Protein AF-A0A2V8J848-F1 (afdb_monomer_lite)

Secondary structure (DSSP, 8-state):
-BEEEEEEEE-TTS-BPPPEEEEEES-SS-----SPPTT-EEEE----EETTTEEPPPPPPEEEE--

Sequence (67 aa):
MCVPVPERTLGAGGTPSPWQNAGLFTNSRSMTINDLTPGTTYAFQVRAVGGSTGYTDWSNPVAHMCP

Structure (mmCIF, N/CA/C/O backbone):
data_AF-A0A2V8J848-F1
#
_entry.id   AF-A0A2V8J848-F1
#
loop_
_atom_site.group_PDB
_atom_site.id
_atom_site.type_symbol
_atom_site.label_atom_id
_atom_site.label_alt_id
_atom_site.label_comp_id
_atom_site.label_asym_id
_atom_site.label_entity_id
_atom_site.label_seq_id
_atom_site.pdbx_PDB_ins_code
_atom_site.Cartn_x
_atom_site.Cartn_y
_atom_site.Cartn_z
_atom_site.occupancy
_atom_site.B_iso_or_equiv
_atom_site.auth_seq_id
_atom_site.auth_comp_id
_atom_site.auth_asym_id
_atom_site.auth_atom_id
_atom_site.pdbx_PDB_model_num
ATOM 1 N N . MET A 1 1 ? 14.700 -3.358 -10.884 1.00 55.88 1 MET A N 1
ATOM 2 C CA . MET A 1 1 ? 13.230 -3.234 -10.989 1.00 55.88 1 MET A CA 1
ATOM 3 C C . MET A 1 1 ? 12.722 -2.811 -9.633 1.00 55.88 1 MET A C 1
ATOM 5 O O . MET A 1 1 ? 13.149 -3.402 -8.651 1.00 55.88 1 MET A O 1
ATOM 9 N N . CYS A 1 2 ? 11.878 -1.789 -9.577 1.00 59.16 2 CYS A N 1
ATOM 10 C CA . CYS A 1 2 ? 11.189 -1.405 -8.346 1.00 59.16 2 CYS A CA 1
ATOM 11 C C . CYS A 1 2 ? 9.739 -1.881 -8.446 1.00 59.16 2 CYS A C 1
ATOM 13 O O . CYS A 1 2 ? 9.185 -1.935 -9.537 1.00 59.16 2 CYS A O 1
ATOM 15 N N . VAL A 1 3 ? 9.124 -2.242 -7.334 1.00 63.03 3 VAL A N 1
ATOM 16 C CA . VAL A 1 3 ? 7.755 -2.746 -7.264 1.00 63.03 3 VAL A CA 1
ATOM 17 C C . VAL A 1 3 ? 7.025 -1.881 -6.237 1.00 63.03 3 VAL A C 1
ATOM 19 O O . VAL A 1 3 ? 7.301 -2.009 -5.043 1.00 63.03 3 VAL A O 1
ATOM 22 N N . PRO A 1 4 ? 6.171 -0.929 -6.654 1.00 64.81 4 PRO A N 1
AT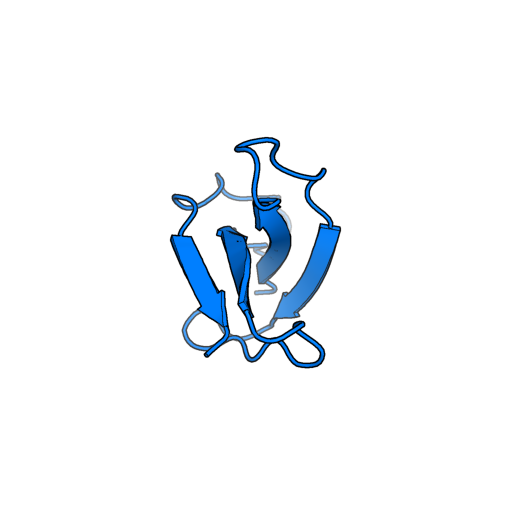OM 23 C CA . PRO A 1 4 ? 5.292 -0.226 -5.739 1.00 64.81 4 PRO A CA 1
ATOM 24 C C . PRO A 1 4 ? 4.252 -1.194 -5.203 1.00 64.81 4 PRO A C 1
ATOM 26 O O . PRO A 1 4 ? 3.596 -1.911 -5.965 1.00 64.81 4 PRO A O 1
ATOM 29 N N . VAL A 1 5 ? 4.107 -1.163 -3.888 1.00 68.38 5 VAL A N 1
ATOM 30 C CA . VAL A 1 5 ? 3.125 -1.951 -3.159 1.00 68.38 5 VAL A CA 1
ATOM 31 C C . VAL A 1 5 ? 2.193 -0.962 -2.494 1.00 68.38 5 VAL A C 1
ATOM 33 O O . VAL A 1 5 ? 2.583 -0.341 -1.508 1.00 68.38 5 VAL A O 1
ATOM 36 N N . PRO A 1 6 ? 1.007 -0.699 -3.051 1.00 72.75 6 PRO A N 1
ATOM 37 C CA . PRO A 1 6 ? -0.007 -0.007 -2.305 1.00 72.75 6 PRO A CA 1
ATOM 38 C C . PRO A 1 6 ? -0.680 -0.963 -1.315 1.00 72.75 6 PRO A C 1
ATOM 40 O O . PRO A 1 6 ? -0.993 -2.112 -1.641 1.00 72.75 6 PRO A O 1
ATOM 43 N N . GLU A 1 7 ? -0.931 -0.458 -0.118 1.00 69.31 7 GLU A N 1
ATOM 44 C CA . GLU A 1 7 ? -1.738 -1.086 0.914 1.00 69.31 7 GLU A CA 1
ATOM 45 C C . GLU A 1 7 ? -3.038 -0.312 1.106 1.00 69.31 7 GLU A C 1
ATOM 47 O O . GLU A 1 7 ? -3.096 0.905 0.945 1.00 69.31 7 GLU A O 1
ATOM 52 N N . ARG A 1 8 ? -4.112 -1.008 1.455 1.00 70.81 8 ARG A N 1
ATOM 53 C CA . ARG A 1 8 ? -5.325 -0.367 1.960 1.00 70.81 8 ARG A CA 1
ATOM 54 C C . ARG A 1 8 ? -5.874 -1.158 3.125 1.00 70.81 8 ARG A C 1
ATOM 56 O O . ARG A 1 8 ? -5.883 -2.389 3.091 1.00 70.81 8 ARG A O 1
ATOM 63 N N . THR A 1 9 ? -6.413 -0.461 4.113 1.00 67.88 9 THR A N 1
ATOM 64 C CA . THR A 1 9 ? -7.260 -1.095 5.116 1.00 67.88 9 THR A CA 1
ATOM 65 C C . THR A 1 9 ? -8.594 -1.467 4.475 1.00 67.88 9 THR A C 1
ATOM 67 O O . THR A 1 9 ? -9.277 -0.646 3.858 1.00 67.88 9 THR A O 1
ATOM 70 N N . LEU A 1 10 ? -8.974 -2.731 4.605 1.00 64.62 10 LEU A N 1
ATOM 71 C CA . LEU A 1 10 ? -10.357 -3.149 4.462 1.00 64.62 10 LEU A CA 1
ATOM 72 C C . LEU A 1 10 ? -10.978 -2.924 5.841 1.00 64.62 10 LEU A C 1
ATOM 74 O O . LEU A 1 10 ? -10.824 -3.748 6.740 1.00 64.62 10 LEU A O 1
ATOM 78 N N . GLY A 1 11 ? -11.575 -1.747 6.050 1.00 50.50 11 GLY A N 1
ATOM 79 C CA . GLY A 1 11 ? -12.194 -1.415 7.331 1.00 50.50 11 GLY A CA 1
ATOM 80 C C . GLY A 1 11 ? -13.252 -2.455 7.713 1.00 50.50 11 GLY A C 1
ATOM 81 O O . GLY A 1 11 ? -13.884 -3.047 6.835 1.00 50.50 11 GLY A O 1
ATOM 82 N N . ALA A 1 12 ? -13.477 -2.641 9.018 1.00 46.91 12 ALA A N 1
ATOM 83 C CA . ALA A 1 12 ? -14.374 -3.639 9.624 1.00 46.91 12 ALA A CA 1
ATOM 84 C C . ALA A 1 12 ? -15.880 -3.526 9.253 1.00 46.91 12 ALA A C 1
ATOM 86 O O . ALA A 1 12 ? -16.732 -4.086 9.931 1.00 46.91 12 ALA A O 1
ATOM 87 N N . GLY A 1 13 ? -16.224 -2.826 8.171 1.00 54.03 13 GLY A N 1
ATOM 88 C CA . GLY A 1 13 ? -17.575 -2.692 7.618 1.00 54.03 13 GLY A CA 1
ATOM 89 C C . GLY A 1 13 ? -17.645 -2.853 6.095 1.00 54.03 13 GLY A C 1
ATOM 90 O O . GLY A 1 13 ? -18.639 -2.464 5.496 1.00 54.03 13 GLY A O 1
ATOM 91 N N . GLY A 1 14 ? -16.597 -3.382 5.451 1.00 57.25 14 GLY A N 1
ATOM 92 C CA . GLY A 1 14 ? -16.588 -3.628 4.003 1.00 57.25 14 GLY A CA 1
ATOM 93 C C . GLY A 1 14 ? -16.250 -2.410 3.138 1.00 57.25 14 GLY A C 1
ATOM 94 O O . GLY A 1 14 ? -16.254 -2.527 1.915 1.00 57.25 14 GLY A O 1
ATOM 95 N N . THR A 1 15 ? -15.910 -1.265 3.739 1.00 60.41 15 THR A N 1
ATOM 96 C CA . THR A 1 15 ? -15.448 -0.080 3.003 1.00 60.41 15 THR A CA 1
ATOM 97 C C . THR A 1 15 ? -13.928 -0.143 2.814 1.00 60.41 15 THR A C 1
ATOM 99 O O . THR A 1 15 ? -13.189 0.016 3.792 1.00 60.41 15 THR A O 1
ATOM 102 N N . PRO A 1 16 ? -13.424 -0.383 1.589 1.00 66.94 16 PRO A N 1
ATOM 103 C CA . PRO A 1 16 ? -12.000 -0.278 1.310 1.00 66.94 16 PRO A CA 1
ATOM 104 C C . PRO A 1 16 ? -11.557 1.184 1.424 1.00 66.94 16 PRO A C 1
ATOM 106 O O . PRO A 1 16 ? -12.103 2.061 0.755 1.00 66.94 16 PRO A O 1
ATOM 109 N N . SER A 1 17 ? -10.549 1.437 2.256 1.00 71.31 17 SER A N 1
ATOM 110 C CA . SER A 1 17 ? -9.827 2.711 2.275 1.00 71.31 17 SER A CA 1
ATOM 111 C C . SER A 1 17 ? -9.147 2.950 0.913 1.00 71.31 17 SER A C 1
ATOM 113 O O . SER A 1 17 ? -8.866 1.976 0.196 1.00 71.31 17 SER A O 1
ATOM 115 N N . PRO A 1 18 ? -8.885 4.208 0.503 1.00 77.25 18 PRO A N 1
ATOM 116 C CA . PRO A 1 18 ? -8.039 4.474 -0.654 1.00 77.25 18 PRO A CA 1
ATOM 117 C C . PRO A 1 18 ? -6.699 3.736 -0.546 1.00 77.25 18 PRO A C 1
ATOM 119 O O . PRO A 1 18 ? -6.149 3.567 0.540 1.00 77.25 18 PRO A O 1
ATOM 122 N N . TRP A 1 19 ? -6.176 3.308 -1.695 1.00 77.62 19 TRP A N 1
ATOM 123 C CA . TRP A 1 19 ? -4.839 2.734 -1.797 1.00 77.62 19 TRP A CA 1
ATOM 124 C C . TRP A 1 19 ? -3.799 3.747 -1.318 1.00 77.62 19 TRP A C 1
ATOM 126 O O . TRP A 1 19 ? -3.681 4.836 -1.878 1.00 77.62 19 TRP A O 1
ATOM 136 N N . GLN A 1 20 ? -3.054 3.375 -0.288 1.00 75.94 20 GLN A N 1
ATOM 137 C CA . GLN A 1 20 ? -1.923 4.114 0.250 1.00 75.94 20 GLN A CA 1
ATOM 138 C C . GLN A 1 20 ? -0.632 3.455 -0.215 1.00 75.94 20 GLN A C 1
ATOM 140 O O . GLN A 1 20 ? -0.593 2.253 -0.432 1.00 75.94 20 GLN A O 1
ATOM 145 N N . ASN A 1 21 ? 0.436 4.220 -0.405 1.00 73.75 21 ASN A N 1
ATOM 146 C CA . ASN A 1 21 ? 1.719 3.659 -0.815 1.00 73.75 21 ASN A CA 1
ATOM 147 C C . ASN A 1 21 ? 2.430 3.040 0.399 1.00 73.75 21 ASN A C 1
ATOM 149 O O . ASN A 1 21 ? 2.966 3.786 1.211 1.00 73.75 21 ASN A O 1
ATOM 153 N N . ALA A 1 22 ? 2.514 1.707 0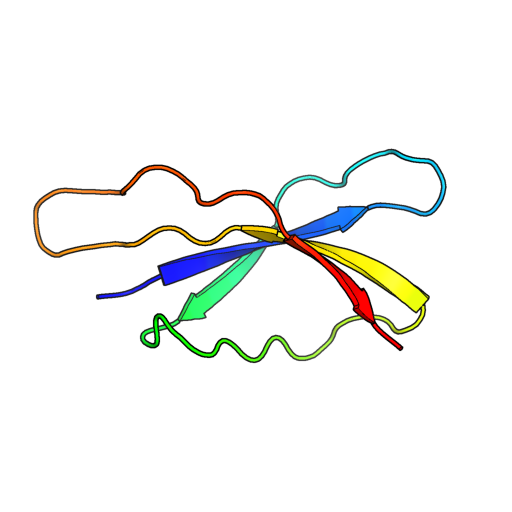.465 1.00 70.75 22 ALA A N 1
ATOM 154 C CA . ALA A 1 22 ? 3.272 0.989 1.501 1.00 70.75 22 ALA A CA 1
ATOM 155 C C . ALA A 1 22 ? 4.792 1.043 1.269 1.00 70.75 22 ALA A C 1
ATOM 157 O O . ALA A 1 22 ? 5.593 0.733 2.146 1.00 70.75 22 ALA A O 1
ATOM 158 N N . GLY A 1 23 ? 5.211 1.415 0.055 1.00 72.31 23 GLY A N 1
ATOM 159 C CA . GLY A 1 23 ? 6.613 1.613 -0.296 1.00 72.31 23 GLY A CA 1
ATOM 160 C C . GLY A 1 23 ? 6.968 1.126 -1.696 1.00 72.31 23 GLY A C 1
ATOM 161 O O . GLY A 1 23 ? 6.141 0.590 -2.440 1.00 72.31 23 GLY A O 1
ATOM 162 N N . LEU A 1 24 ? 8.232 1.341 -2.060 1.00 72.06 24 LEU A N 1
ATOM 163 C CA . LEU A 1 24 ? 8.857 0.785 -3.256 1.00 72.06 24 LEU A CA 1
ATOM 164 C C . LEU A 1 24 ? 9.827 -0.306 -2.825 1.00 72.06 24 LEU A C 1
ATOM 166 O O . LEU A 1 24 ? 10.820 -0.032 -2.156 1.00 72.06 24 LEU A O 1
ATOM 170 N N . PHE A 1 25 ? 9.567 -1.532 -3.255 1.00 75.12 25 PHE A N 1
ATOM 171 C CA . PHE A 1 25 ? 10.434 -2.662 -2.962 1.00 75.12 25 PHE A CA 1
ATOM 172 C C . PHE A 1 25 ? 11.257 -3.012 -4.196 1.00 75.12 25 PHE A C 1
ATOM 174 O O . PHE A 1 25 ? 10.749 -3.049 -5.312 1.00 75.12 25 PHE A O 1
ATOM 181 N N . THR A 1 26 ? 12.547 -3.277 -4.026 1.00 70.06 26 THR A N 1
ATOM 182 C CA . THR A 1 26 ? 13.412 -3.780 -5.109 1.00 70.06 26 THR A CA 1
ATOM 183 C C . THR A 1 26 ? 13.347 -5.302 -5.249 1.00 70.06 26 THR A C 1
ATOM 185 O O . THR A 1 26 ? 13.816 -5.851 -6.245 1.00 70.06 26 THR A O 1
ATOM 188 N N . ASN A 1 27 ? 12.733 -5.982 -4.275 1.00 69.81 27 ASN A N 1
ATOM 189 C CA . ASN A 1 27 ? 12.471 -7.415 -4.287 1.00 69.81 27 ASN A CA 1
ATOM 190 C C . ASN A 1 27 ? 11.064 -7.713 -4.806 1.00 69.81 27 ASN A C 1
ATOM 192 O O . ASN A 1 27 ? 10.087 -7.165 -4.310 1.00 69.81 27 ASN A O 1
ATOM 196 N N . SER A 1 28 ? 10.958 -8.652 -5.746 1.00 68.12 28 SER A N 1
ATOM 197 C CA . SER A 1 28 ? 9.669 -9.094 -6.301 1.00 68.12 28 SER A CA 1
ATOM 198 C C . SER A 1 28 ? 9.013 -10.227 -5.506 1.00 68.12 28 SER A C 1
ATOM 200 O O . SER A 1 28 ? 7.863 -10.558 -5.765 1.00 68.12 28 SER A O 1
ATOM 202 N N . ARG A 1 29 ? 9.756 -10.872 -4.594 1.00 70.69 29 ARG A N 1
ATOM 203 C CA . ARG A 1 29 ? 9.350 -12.128 -3.931 1.00 70.69 29 ARG A CA 1
ATOM 204 C C . ARG A 1 29 ? 9.020 -11.974 -2.447 1.00 70.69 29 ARG A C 1
ATOM 206 O O . ARG A 1 29 ? 8.305 -12.804 -1.903 1.00 70.69 29 ARG A O 1
ATOM 213 N N . SER A 1 30 ? 9.562 -10.949 -1.797 1.00 72.62 30 SER A N 1
ATOM 214 C CA . SER A 1 30 ? 9.397 -10.711 -0.362 1.00 72.62 30 SER A CA 1
ATOM 215 C C . SER A 1 30 ? 9.390 -9.214 -0.089 1.00 72.62 30 SER A C 1
ATOM 217 O O . SER A 1 30 ? 10.347 -8.515 -0.434 1.00 72.62 30 SER A O 1
ATOM 219 N N . MET A 1 31 ? 8.314 -8.735 0.522 1.00 76.81 31 MET A N 1
ATOM 220 C CA . MET A 1 31 ? 8.097 -7.329 0.848 1.00 76.81 31 MET A CA 1
ATOM 221 C C . MET A 1 31 ? 7.613 -7.28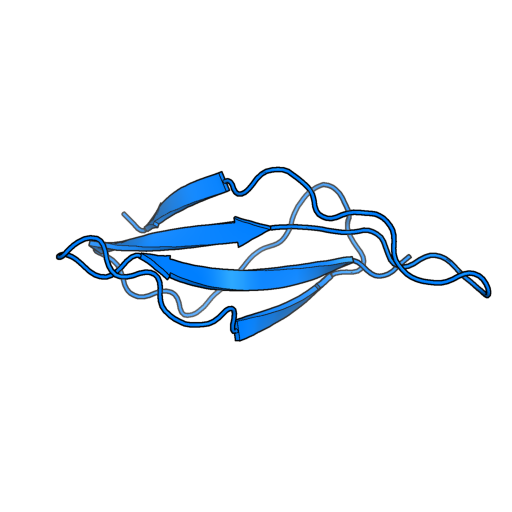9 2.289 1.00 76.81 31 MET A C 1
ATOM 223 O O . MET A 1 31 ? 6.526 -7.776 2.590 1.00 76.81 31 MET A O 1
ATOM 227 N N . THR A 1 32 ? 8.453 -6.784 3.185 1.00 76.31 32 THR A N 1
ATOM 228 C CA . THR A 1 32 ? 8.104 -6.665 4.600 1.00 76.31 32 THR A CA 1
ATOM 229 C C . THR A 1 32 ? 7.493 -5.293 4.819 1.00 76.31 32 THR A C 1
ATOM 231 O O . THR A 1 32 ? 8.181 -4.285 4.662 1.00 76.31 32 THR A O 1
ATOM 234 N N . ILE A 1 33 ? 6.208 -5.267 5.156 1.00 74.75 33 ILE A N 1
ATOM 235 C CA . ILE A 1 33 ? 5.497 -4.052 5.549 1.00 74.75 33 ILE A CA 1
ATOM 236 C C . ILE A 1 33 ? 5.445 -4.059 7.072 1.00 74.75 33 ILE A C 1
ATOM 238 O O . ILE A 1 33 ? 4.905 -4.986 7.675 1.00 74.75 33 ILE A O 1
ATOM 242 N N . ASN A 1 34 ? 6.086 -3.064 7.674 1.00 72.12 34 ASN A N 1
ATOM 243 C CA . ASN A 1 34 ? 6.091 -2.850 9.117 1.00 72.12 34 ASN A CA 1
ATOM 244 C C . ASN A 1 34 ? 5.054 -1.765 9.455 1.00 72.12 34 ASN A C 1
ATOM 246 O O . ASN A 1 34 ? 4.572 -1.088 8.552 1.00 72.12 34 ASN A O 1
ATOM 250 N N . ASP A 1 35 ? 4.699 -1.623 10.734 1.00 72.25 35 ASP A N 1
ATOM 251 C CA . ASP A 1 35 ? 3.742 -0.611 11.226 1.00 72.25 35 ASP A CA 1
ATOM 252 C C . ASP A 1 35 ? 2.255 -0.856 10.879 1.00 72.25 35 ASP A C 1
ATOM 254 O O . ASP A 1 35 ? 1.424 0.052 10.933 1.00 72.25 35 ASP A O 1
ATOM 258 N N . LEU A 1 36 ? 1.879 -2.107 10.591 1.00 74.50 36 LEU A N 1
ATOM 259 C CA . LEU A 1 36 ? 0.475 -2.505 10.442 1.00 74.50 36 LEU A CA 1
ATOM 260 C C . LEU A 1 36 ? -0.213 -2.648 11.802 1.00 74.50 36 LEU A C 1
ATOM 262 O O . LEU A 1 36 ? 0.361 -3.180 12.751 1.00 74.50 36 LEU A O 1
ATOM 266 N N . THR A 1 37 ? -1.472 -2.213 11.892 1.00 77.50 37 THR A N 1
ATOM 267 C CA . THR A 1 37 ? -2.262 -2.366 13.121 1.00 77.50 37 THR A CA 1
ATOM 268 C C . THR A 1 37 ? -2.795 -3.803 13.230 1.00 77.50 37 THR A C 1
ATOM 270 O O . THR A 1 37 ? -3.550 -4.229 12.344 1.00 77.50 37 THR A O 1
ATOM 273 N N . PRO A 1 38 ? -2.463 -4.546 14.305 1.00 74.19 38 PRO A N 1
ATOM 274 C CA . PRO A 1 38 ? -2.992 -5.888 14.545 1.00 74.19 38 PRO A CA 1
ATOM 275 C C . PRO A 1 38 ? -4.520 -5.886 14.587 1.00 74.19 38 PRO A C 1
ATOM 277 O O . PRO A 1 38 ? -5.140 -4.941 15.081 1.00 74.19 38 PRO A O 1
ATOM 280 N N . GLY A 1 39 ? -5.149 -6.927 14.047 1.00 76.19 39 GLY A N 1
ATOM 281 C CA . GLY A 1 39 ? -6.609 -7.038 13.995 1.00 76.19 39 GLY A CA 1
ATOM 282 C C . GLY A 1 39 ? -7.277 -6.283 12.839 1.00 76.19 39 GLY A C 1
ATOM 283 O O . GLY A 1 39 ? -8.497 -6.353 12.691 1.00 76.19 39 GLY A O 1
ATOM 284 N N . THR A 1 40 ? -6.506 -5.603 11.986 1.00 74.88 40 THR A N 1
ATOM 285 C CA . THR A 1 40 ? -7.023 -4.983 10.759 1.00 74.88 40 THR A CA 1
ATOM 286 C C . THR A 1 40 ? -6.717 -5.858 9.544 1.00 74.88 40 THR A C 1
ATOM 288 O O . THR A 1 40 ? -5.628 -6.420 9.406 1.00 74.88 40 THR A O 1
ATOM 291 N N . THR A 1 41 ? -7.697 -5.990 8.647 1.00 79.06 41 THR A N 1
ATOM 292 C CA . THR A 1 41 ? -7.491 -6.657 7.357 1.00 79.06 41 THR A CA 1
ATOM 293 C C . THR A 1 41 ? -6.891 -5.661 6.378 1.00 79.06 41 THR A C 1
ATOM 295 O O . THR A 1 41 ? -7.502 -4.633 6.082 1.00 79.06 41 THR A O 1
ATOM 298 N N . TYR A 1 42 ? -5.717 -5.975 5.845 1.00 78.06 42 TYR A N 1
ATOM 299 C CA . TYR A 1 42 ? -5.060 -5.165 4.829 1.00 78.06 42 TYR A CA 1
ATOM 300 C C . TYR A 1 42 ? -5.110 -5.876 3.486 1.00 78.06 42 TYR A C 1
ATOM 302 O O . TYR A 1 42 ? -4.899 -7.084 3.403 1.00 78.06 42 TYR A O 1
ATOM 310 N N . ALA A 1 43 ? -5.404 -5.124 2.429 1.00 80.94 43 ALA A N 1
ATOM 311 C CA . ALA A 1 43 ? -5.257 -5.590 1.062 1.00 80.94 43 ALA A CA 1
ATOM 312 C C . ALA A 1 43 ? -4.003 -4.981 0.443 1.00 80.94 43 ALA A C 1
ATOM 314 O O . ALA A 1 43 ? -3.794 -3.771 0.529 1.00 80.94 43 ALA A O 1
ATOM 315 N N . PHE A 1 44 ? -3.218 -5.822 -0.220 1.00 79.81 44 PHE A N 1
ATOM 316 C CA . PHE A 1 44 ? -1.977 -5.468 -0.892 1.00 79.81 44 PHE A CA 1
ATOM 317 C C . PHE A 1 44 ? -2.081 -5.807 -2.373 1.00 79.81 44 PHE A C 1
ATOM 319 O O . PHE A 1 44 ? -2.609 -6.856 -2.747 1.00 79.81 44 PHE A O 1
ATOM 326 N N . GLN A 1 45 ? -1.559 -4.929 -3.221 1.00 81.00 45 GLN A N 1
ATOM 327 C CA . GLN A 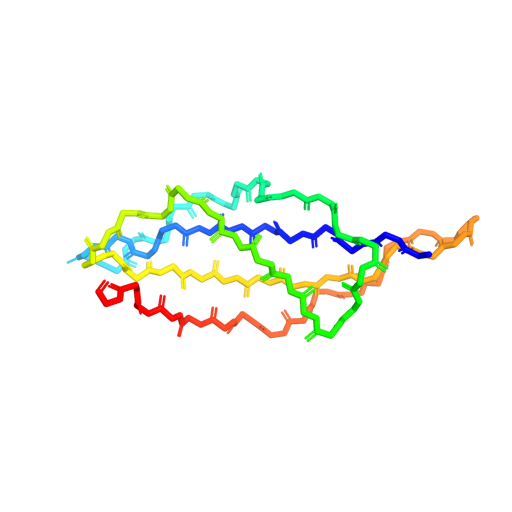1 45 ? -1.342 -5.203 -4.641 1.00 81.00 45 GLN A CA 1
ATOM 328 C C . GLN A 1 45 ? 0.111 -4.924 -4.991 1.00 81.00 45 GLN A C 1
ATOM 330 O O . GLN A 1 45 ? 0.769 -4.118 -4.345 1.00 81.00 45 GLN A O 1
ATOM 335 N N . VAL A 1 46 ? 0.618 -5.587 -6.026 1.00 79.25 46 VAL A N 1
ATOM 336 C CA . VAL A 1 46 ? 1.998 -5.406 -6.488 1.00 79.25 46 VAL A CA 1
ATOM 337 C C . VAL A 1 46 ? 2.007 -5.210 -8.000 1.00 79.25 46 VAL A C 1
ATOM 339 O O . VAL A 1 46 ? 1.241 -5.856 -8.715 1.00 79.25 46 VAL A O 1
ATOM 342 N N . ARG A 1 47 ? 2.868 -4.329 -8.510 1.00 79.25 47 ARG A N 1
ATOM 343 C CA . ARG A 1 47 ? 3.128 -4.191 -9.956 1.00 79.25 47 ARG A CA 1
ATOM 344 C C . ARG A 1 47 ? 4.607 -3.963 -10.202 1.00 79.25 47 ARG A C 1
ATOM 346 O O . ARG A 1 47 ? 5.254 -3.290 -9.408 1.00 79.25 47 ARG A O 1
ATOM 353 N N . ALA A 1 48 ? 5.151 -4.471 -11.296 1.00 73.50 48 ALA A N 1
ATOM 354 C CA . ALA A 1 48 ? 6.547 -4.227 -11.620 1.00 73.50 48 ALA A CA 1
ATOM 355 C C . ALA A 1 48 ? 6.731 -2.853 -12.287 1.00 73.50 48 ALA A C 1
ATOM 357 O O . ALA A 1 48 ? 5.936 -2.429 -13.127 1.00 73.50 48 ALA A O 1
ATOM 358 N N . VAL A 1 49 ? 7.817 -2.171 -11.922 1.00 73.56 49 VAL A N 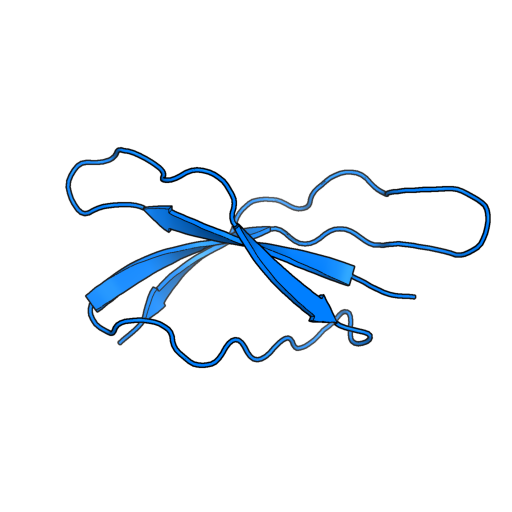1
ATOM 359 C CA . VAL A 1 49 ? 8.334 -0.970 -12.588 1.00 73.56 49 VAL A CA 1
ATOM 360 C C . VAL A 1 49 ? 9.691 -1.328 -13.182 1.00 73.56 49 VAL A C 1
ATOM 362 O O . VAL A 1 49 ? 10.684 -1.543 -12.470 1.00 73.56 49 VAL A O 1
ATOM 365 N N . GLY A 1 50 ? 9.701 -1.461 -14.507 1.00 64.50 50 GLY A N 1
ATOM 366 C CA . GLY A 1 50 ? 10.854 -1.837 -15.322 1.00 64.50 50 GLY A CA 1
ATOM 367 C C . GLY A 1 50 ? 11.378 -0.662 -16.148 1.00 64.50 50 GLY A C 1
ATOM 368 O O . GLY A 1 50 ? 10.611 0.200 -16.569 1.00 64.50 50 GLY A O 1
ATOM 369 N N . GLY A 1 51 ? 12.701 -0.623 -16.346 1.00 58.75 51 GLY A N 1
ATOM 370 C CA . GLY A 1 51 ? 13.431 0.486 -16.969 1.00 58.75 51 GLY A CA 1
ATOM 371 C C . GLY A 1 51 ? 12.847 0.960 -18.305 1.00 58.75 51 GLY A C 1
ATOM 372 O O . GLY A 1 51 ? 12.449 0.166 -19.156 1.00 58.75 51 GLY A O 1
ATOM 373 N N . SER A 1 52 ? 12.807 2.285 -18.450 1.00 54.97 52 SER A N 1
ATOM 374 C CA . SER A 1 52 ? 12.423 3.065 -19.637 1.00 54.97 52 SER A CA 1
ATOM 375 C C . SER A 1 52 ? 10.981 2.937 -20.160 1.00 54.97 52 SER A C 1
ATOM 377 O O . SER A 1 52 ? 10.598 3.764 -20.979 1.00 54.97 52 SER A O 1
ATOM 379 N N . THR A 1 53 ? 10.167 1.967 -19.720 1.00 56.56 53 TH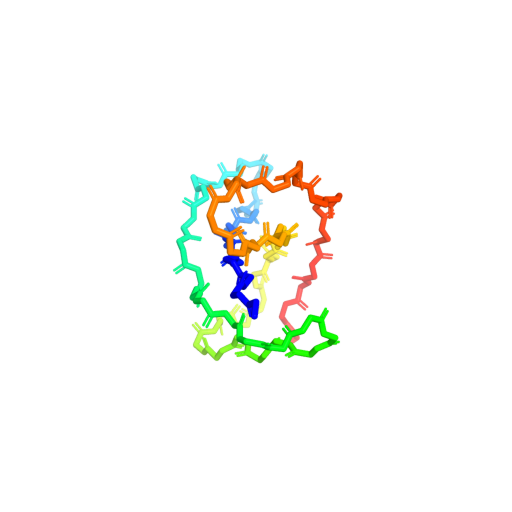R A N 1
ATOM 380 C CA . THR A 1 53 ? 8.928 1.580 -20.446 1.00 56.56 53 THR A CA 1
ATOM 381 C C . THR A 1 53 ? 7.634 1.526 -19.625 1.00 56.56 53 THR A C 1
ATOM 383 O O . THR A 1 53 ? 6.576 1.236 -20.178 1.00 56.56 53 THR A O 1
ATOM 386 N N . GLY A 1 54 ? 7.658 1.910 -18.347 1.00 68.94 54 GLY A N 1
ATOM 387 C CA . GLY A 1 54 ? 6.435 2.193 -17.586 1.00 68.94 54 GLY A CA 1
ATOM 388 C C . GLY A 1 54 ? 6.016 1.106 -16.594 1.00 68.94 54 GLY A C 1
ATOM 389 O O . GLY A 1 54 ? 6.845 0.373 -16.053 1.00 68.94 54 GLY A O 1
ATOM 390 N N . TYR A 1 55 ? 4.720 1.087 -16.284 1.00 76.00 55 TYR A N 1
ATOM 391 C CA . TYR A 1 55 ? 4.118 0.248 -15.247 1.00 76.00 55 TYR A CA 1
ATOM 392 C C . TYR A 1 55 ? 3.492 -1.002 -15.866 1.00 76.00 55 TYR A C 1
ATOM 394 O O . TYR A 1 55 ? 2.774 -0.890 -16.859 1.00 76.00 55 TYR A O 1
ATOM 402 N N . THR A 1 56 ? 3.710 -2.176 -15.267 1.00 75.38 56 THR A N 1
ATOM 403 C CA . THR A 1 56 ? 2.881 -3.349 -15.585 1.00 75.38 56 THR A CA 1
ATOM 404 C C . THR A 1 56 ? 1.481 -3.187 -14.996 1.00 75.38 56 THR A C 1
ATOM 406 O O . THR A 1 56 ? 1.263 -2.354 -14.109 1.00 75.38 56 THR A O 1
ATOM 409 N N . ASP A 1 57 ? 0.551 -4.027 -15.448 1.00 80.25 57 ASP A N 1
ATOM 410 C CA . ASP A 1 57 ? -0.748 -4.171 -14.796 1.00 80.25 57 ASP A CA 1
ATOM 411 C C . ASP A 1 57 ? -0.592 -4.576 -13.318 1.00 80.25 57 ASP A C 1
ATOM 413 O O . ASP A 1 57 ? 0.444 -5.124 -12.905 1.00 80.25 57 ASP A O 1
ATOM 417 N N . TRP A 1 58 ? -1.600 -4.245 -12.513 1.00 79.06 58 TRP A N 1
ATOM 418 C CA . TRP A 1 58 ? -1.625 -4.590 -11.097 1.00 79.06 58 TRP A CA 1
ATOM 419 C C . TRP A 1 58 ? -1.895 -6.080 -10.905 1.00 79.06 58 TRP A C 1
ATOM 421 O O . TRP A 1 58 ? -2.767 -6.670 -11.533 1.00 79.06 58 TRP A O 1
ATOM 431 N N . SER A 1 59 ? -1.176 -6.693 -9.970 1.00 79.25 59 SER A N 1
ATOM 432 C CA . SER A 1 59 ? -1.471 -8.063 -9.554 1.00 79.25 59 SER A CA 1
ATOM 433 C C . SER A 1 59 ? -2.799 -8.127 -8.799 1.00 79.25 59 SER A C 1
ATOM 435 O O . SER A 1 59 ? -3.295 -7.125 -8.277 1.00 79.25 59 SER A O 1
ATOM 437 N N . ASN A 1 60 ? -3.364 -9.329 -8.696 1.00 80.62 60 ASN A N 1
ATOM 438 C CA . ASN A 1 60 ? -4.583 -9.550 -7.921 1.00 80.62 60 ASN A CA 1
ATOM 439 C C . ASN A 1 60 ? -4.378 -9.108 -6.457 1.00 80.62 60 ASN A C 1
ATOM 441 O O . ASN A 1 60 ? -3.342 -9.436 -5.872 1.00 80.62 60 ASN A O 1
ATOM 445 N N . PRO A 1 61 ? -5.333 -8.365 -5.862 1.00 76.88 61 PRO A N 1
ATOM 446 C CA . PRO A 1 61 ? -5.236 -7.961 -4.470 1.00 76.88 61 PRO A CA 1
ATOM 447 C C . PRO A 1 61 ? -5.236 -9.180 -3.563 1.00 76.88 61 PRO A C 1
ATOM 449 O O . PRO A 1 61 ? -6.167 -9.982 -3.597 1.00 76.88 61 PRO A O 1
ATOM 452 N N . VAL A 1 62 ? -4.225 -9.269 -2.710 1.00 78.94 62 VAL A N 1
ATOM 453 C CA . VAL A 1 62 ? -4.183 -10.241 -1.624 1.00 78.94 62 VAL A CA 1
ATOM 454 C C . VAL A 1 62 ? -4.618 -9.535 -0.348 1.00 78.94 62 VAL A C 1
ATOM 456 O O . VAL A 1 62 ? -4.086 -8.479 -0.017 1.00 78.94 62 VAL A O 1
ATOM 459 N N . ALA A 1 63 ? -5.607 -10.091 0.349 1.00 76.25 63 ALA A N 1
ATOM 460 C CA . ALA A 1 63 ? -6.036 -9.595 1.648 1.00 76.25 63 ALA A CA 1
ATOM 461 C C . ALA A 1 63 ? -5.492 -10.510 2.744 1.00 76.25 63 ALA A C 1
ATOM 463 O O . ALA A 1 63 ? -5.786 -11.704 2.755 1.00 76.25 63 ALA A O 1
ATOM 464 N N . HIS A 1 64 ? -4.716 -9.943 3.661 1.00 74.50 64 HIS A N 1
ATOM 465 C CA . HIS A 1 64 ? -4.240 -10.636 4.848 1.00 74.50 64 HIS A CA 1
ATOM 466 C C . HIS A 1 64 ? -4.580 -9.821 6.092 1.00 74.50 64 HIS A C 1
ATOM 468 O O . HIS A 1 64 ? -4.418 -8.602 6.136 1.00 74.50 64 HIS A O 1
ATOM 474 N N . MET A 1 65 ? -5.081 -10.517 7.108 1.00 74.44 65 MET A N 1
ATOM 475 C CA . MET A 1 65 ? -5.284 -9.950 8.433 1.00 74.44 65 MET A CA 1
ATOM 476 C C . MET A 1 65 ? -3.965 -10.013 9.194 1.00 74.44 65 MET A C 1
ATOM 478 O O . MET A 1 65 ? -3.320 -11.063 9.216 1.00 74.44 65 MET A O 1
ATOM 482 N N . CYS A 1 66 ? -3.563 -8.887 9.781 1.00 67.38 66 CYS A N 1
ATOM 483 C CA . CYS A 1 66 ? -2.431 -8.859 10.698 1.00 67.38 66 CYS A CA 1
ATOM 484 C C . CYS A 1 66 ? -2.859 -9.556 12.007 1.00 67.38 66 CYS A C 1
ATOM 486 O O . CYS A 1 66 ? -3.850 -9.104 12.598 1.00 67.38 66 CYS A O 1
ATOM 488 N N . PRO A 1 67 ? -2.208 -10.673 12.398 1.00 59.97 67 PRO A N 1
ATOM 489 C CA . PRO A 1 67 ? -2.500 -11.363 13.652 1.00 59.97 67 PRO A CA 1
ATOM 490 C C . PRO A 1 67 ? -2.102 -10.537 14.878 1.00 59.97 67 PRO A C 1
ATOM 492 O O . PRO A 1 67 ? -1.202 -9.675 14.757 1.00 59.97 67 PRO A O 1
#

pLDDT: mean 70.85, std 8.02, range [46.91, 81.0]

Foldseek 3Di:
DKKWKWKWWCPPPRDTDPTDTQDIDPDPPDDDRPDDDAQIKMWIWIWDDDPPPGIDDIDDIDIDGHD

Radius of gyration: 12.59 Å; chains: 1; bounding box: 31×17×35 Å